Protein AF-A0A7G8VEH7-F1 (afdb_monomer)

Solvent-accessible surface area (backbone atoms only — not comparable to full-atom values): 4729 Å² total; per-residue (Å²): 132,75,69,71,46,80,45,80,42,85,48,76,96,56,27,34,33,45,29,49,37,34,58,45,98,87,66,25,21,32,39,42,29,41,34,25,49,79,84,43,82,78,51,74,48,79,44,72,78,22,83,33,68,66,52,36,52,52,49,47,54,54,53,51,54,49,53,52,52,56,50,51,56,49,53,54,50,52,57,53,64,74,74,110

Sequence (84 aa):
MYAAQQLLVELPDGWSSRIDIKQTSNGRYAGVAELNLQGLKWGVLVFMQQPSLDAALARVRLRASQFARERLSLLDAESRMLLD

Nearest PDB structures (foldseek):
  3nm7-assembly2_D  TM=3.917E-01  e=3.096E-01  Borreliella burgdorferi
  3n8b-assembly1_A  TM=3.756E-01  e=1.284E+00  Borreliella burgdorferi
  5efv-assembly1_C  TM=6.183E-01  e=7.937E+00  Dubowvirus dv11
  5efv-assembly1_A  TM=6.163E-01  e=8.894E+00  Dubowvirus dv11

pLDDT: mean 90.47, std 9.53, range [48.03, 97.56]

Foldseek 3Di:
DWDFDWDKADAPPQKIWTWGWTQDPVRWIWTKIFIDHVNHTDDMDGDDTDRHPVRVVVVCRVVSNVVVVVVVVVVVVVVVVVVD

Mean predicted aligned error: 4.79 Å

Structure (mmCIF, N/CA/C/O backbone):
data_AF-A0A7G8VEH7-F1
#
_entry.id   AF-A0A7G8VEH7-F1
#
loop_
_atom_site.group_PDB
_atom_site.id
_atom_site.type_symbol
_atom_site.label_atom_id
_atom_site.label_alt_id
_atom_site.label_comp_id
_atom_site.label_asym_id
_atom_site.label_entity_id
_atom_site.label_seq_id
_atom_site.pdbx_PDB_ins_code
_atom_site.Cartn_x
_atom_site.Cartn_y
_atom_site.Cartn_z
_atom_site.occupancy
_atom_site.B_iso_or_equiv
_atom_site.auth_seq_id
_atom_site.auth_comp_id
_atom_site.auth_asym_id
_atom_site.auth_atom_id
_atom_site.pdbx_PDB_model_num
ATOM 1 N N . MET A 1 1 ? -21.643 -0.905 9.412 1.00 48.03 1 MET A N 1
ATOM 2 C CA . MET A 1 1 ? -20.725 -1.059 8.260 1.00 48.03 1 MET A CA 1
ATOM 3 C C . MET A 1 1 ? -19.436 -0.323 8.582 1.00 48.03 1 MET A C 1
ATOM 5 O O . MET A 1 1 ? -19.520 0.840 8.945 1.00 48.03 1 MET A O 1
ATOM 9 N N . TYR A 1 2 ? -18.275 -0.976 8.499 1.00 54.78 2 TYR A N 1
ATOM 10 C CA . TYR A 1 2 ? -16.985 -0.280 8.589 1.00 54.78 2 TYR A CA 1
ATOM 11 C C . TYR A 1 2 ? -16.735 0.462 7.271 1.00 54.78 2 TYR A C 1
ATOM 13 O O . TYR A 1 2 ? -16.923 -0.126 6.204 1.00 54.78 2 TYR A O 1
ATOM 21 N N . ALA A 1 3 ? -16.354 1.737 7.331 1.00 60.59 3 ALA A N 1
ATOM 22 C CA . ALA A 1 3 ? -16.036 2.511 6.137 1.00 60.59 3 ALA A CA 1
ATOM 23 C C . ALA A 1 3 ? -14.685 2.043 5.575 1.00 60.59 3 ALA A C 1
ATOM 25 O O . ALA A 1 3 ? -13.668 2.086 6.269 1.00 60.59 3 ALA A O 1
ATOM 26 N N . ALA A 1 4 ? -14.685 1.557 4.334 1.00 69.06 4 ALA A N 1
ATOM 27 C CA . ALA A 1 4 ? -13.458 1.380 3.573 1.00 69.06 4 ALA A CA 1
ATOM 28 C C . ALA A 1 4 ? -13.109 2.729 2.941 1.00 69.06 4 ALA A C 1
ATOM 30 O O . ALA A 1 4 ? -13.957 3.336 2.288 1.00 69.06 4 ALA A O 1
ATOM 31 N N . GLN A 1 5 ? -11.886 3.200 3.160 1.00 83.50 5 GLN A N 1
ATOM 32 C CA . GLN A 1 5 ? -11.404 4.441 2.567 1.00 83.50 5 GLN A CA 1
ATOM 33 C C . GLN A 1 5 ? -10.442 4.106 1.432 1.00 83.50 5 GLN A C 1
ATOM 35 O O . GLN A 1 5 ? -9.572 3.248 1.585 1.00 83.50 5 GLN A O 1
ATOM 40 N N . GLN A 1 6 ? -10.614 4.784 0.298 1.00 88.00 6 GLN A N 1
ATOM 41 C CA . GLN A 1 6 ? -9.688 4.712 -0.824 1.00 88.00 6 GLN A CA 1
ATOM 42 C C . GLN A 1 6 ? -8.772 5.922 -0.814 1.00 88.00 6 GLN A C 1
ATOM 44 O O . GLN A 1 6 ? -9.244 7.057 -0.823 1.00 88.00 6 GLN A O 1
ATOM 49 N N . LEU A 1 7 ? -7.467 5.672 -0.773 1.00 90.25 7 LEU A N 1
ATOM 50 C CA . LEU A 1 7 ? -6.442 6.711 -0.741 1.00 90.25 7 LEU A CA 1
ATOM 51 C C . LEU A 1 7 ? -5.458 6.481 -1.884 1.00 90.25 7 LEU A C 1
ATOM 53 O O . LEU A 1 7 ? -5.054 5.347 -2.129 1.00 90.25 7 LEU A O 1
ATOM 57 N N . LEU A 1 8 ? -5.072 7.552 -2.572 1.00 92.69 8 LEU A N 1
ATOM 58 C CA . LEU A 1 8 ? -4.004 7.526 -3.566 1.00 92.69 8 LEU A CA 1
ATOM 59 C C . LEU A 1 8 ? -2.744 8.132 -2.953 1.00 92.69 8 LEU A C 1
ATOM 61 O O . LEU A 1 8 ? -2.787 9.198 -2.338 1.00 92.69 8 LEU A O 1
ATOM 65 N N . VAL A 1 9 ? -1.626 7.435 -3.111 1.00 89.50 9 VAL A N 1
ATOM 66 C CA . VAL A 1 9 ? -0.316 7.877 -2.650 1.00 89.50 9 VAL A CA 1
ATOM 67 C C . VAL A 1 9 ? 0.642 7.884 -3.828 1.00 89.50 9 VAL A C 1
ATOM 69 O O . VAL A 1 9 ? 0.972 6.826 -4.358 1.00 89.50 9 VAL A O 1
ATOM 72 N N . GLU A 1 10 ? 1.118 9.072 -4.188 1.00 92.88 10 GLU A N 1
ATOM 73 C CA . GLU A 1 10 ? 2.222 9.227 -5.134 1.00 92.88 10 GLU A CA 1
ATOM 74 C C . GLU A 1 10 ? 3.536 8.759 -4.499 1.00 92.88 10 GLU A C 1
ATOM 76 O O . GLU A 1 10 ? 3.818 9.025 -3.320 1.00 92.88 10 GLU A O 1
ATOM 81 N N . LEU A 1 11 ? 4.329 8.043 -5.290 1.00 89.75 11 LEU A N 1
ATOM 82 C C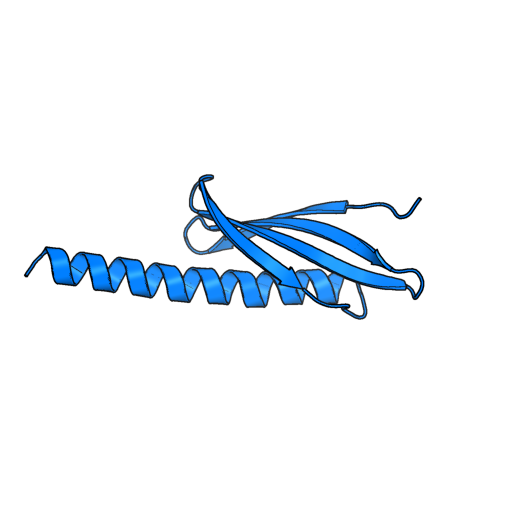A . LEU A 1 11 ? 5.637 7.505 -4.941 1.00 89.75 11 LEU A CA 1
ATOM 83 C C . LEU A 1 11 ? 6.666 7.987 -5.987 1.00 89.75 11 LEU A C 1
ATOM 85 O O . LEU A 1 11 ? 6.288 8.500 -7.040 1.00 89.75 11 LEU A O 1
ATOM 89 N N . PRO A 1 12 ? 7.974 7.877 -5.704 1.00 87.44 12 PRO A N 1
ATOM 90 C CA . PRO A 1 12 ? 9.008 8.295 -6.650 1.00 87.44 12 PRO A CA 1
ATOM 91 C C . PRO A 1 12 ? 8.922 7.580 -8.006 1.00 87.44 12 PRO A C 1
ATOM 93 O O . PRO A 1 12 ? 8.355 6.494 -8.112 1.00 87.44 12 PRO A O 1
ATOM 96 N N . ASP A 1 13 ? 9.530 8.183 -9.029 1.00 89.19 13 ASP A N 1
ATOM 97 C CA . ASP A 1 13 ? 9.808 7.538 -10.322 1.00 89.19 13 ASP A CA 1
ATOM 98 C C . ASP A 1 13 ? 8.557 7.046 -11.075 1.00 89.19 13 ASP A C 1
ATOM 100 O O . ASP A 1 13 ? 8.579 6.045 -11.788 1.00 89.19 13 ASP A O 1
ATOM 104 N N . GLY A 1 14 ? 7.438 7.761 -10.911 1.00 91.25 14 GLY A N 1
ATOM 105 C CA . GLY A 1 14 ? 6.169 7.453 -11.579 1.00 91.25 14 GLY A CA 1
ATOM 106 C C . GLY A 1 14 ? 5.396 6.289 -10.957 1.00 91.25 14 GLY A C 1
ATOM 107 O O . GLY A 1 14 ? 4.424 5.812 -11.555 1.00 91.25 14 GLY A O 1
ATOM 108 N N . TRP A 1 15 ? 5.816 5.824 -9.778 1.00 95.81 15 TRP A N 1
ATOM 109 C CA . TRP A 1 15 ? 5.064 4.859 -8.991 1.00 95.81 15 TRP A CA 1
ATOM 110 C C . TRP A 1 15 ? 3.903 5.525 -8.253 1.00 95.81 15 TRP A C 1
ATOM 112 O O . TRP A 1 15 ? 3.997 6.651 -7.773 1.00 95.81 15 TRP A O 1
ATOM 122 N N . SER A 1 16 ? 2.819 4.784 -8.068 1.00 96.19 16 SER A N 1
ATOM 123 C CA . SER A 1 16 ? 1.710 5.185 -7.210 1.00 96.19 16 SER A CA 1
ATOM 124 C C . SER A 1 16 ? 1.115 3.985 -6.485 1.00 96.19 16 SER A C 1
ATOM 126 O O . SER A 1 16 ? 1.302 2.827 -6.870 1.00 96.19 16 SER A O 1
ATOM 128 N N . SER A 1 17 ? 0.423 4.259 -5.381 1.00 96.44 17 SER A N 1
ATOM 129 C CA . SER A 1 17 ? -0.250 3.246 -4.578 1.00 96.44 17 SER A CA 1
ATOM 130 C C . SER A 1 17 ? -1.700 3.620 -4.314 1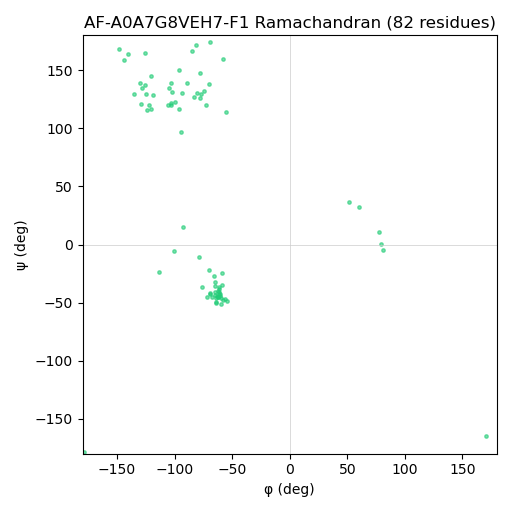.00 96.44 17 SER A C 1
ATOM 132 O O . SER A 1 17 ? -1.974 4.665 -3.720 1.00 96.44 17 SER A O 1
ATOM 134 N N . ARG A 1 18 ? -2.631 2.756 -4.735 1.00 96.31 18 ARG A N 1
ATOM 135 C CA . ARG A 1 18 ? -4.056 2.868 -4.397 1.00 96.31 18 ARG A CA 1
ATOM 136 C C . ARG A 1 18 ? -4.350 1.973 -3.202 1.00 96.31 18 ARG A C 1
ATOM 138 O O . ARG A 1 18 ? -4.206 0.757 -3.279 1.00 96.31 18 ARG A O 1
ATOM 145 N N . ILE A 1 19 ? -4.760 2.580 -2.099 1.00 95.25 19 ILE A N 1
ATOM 146 C CA . ILE A 1 19 ? -4.906 1.925 -0.803 1.00 95.25 19 ILE A CA 1
ATOM 147 C C . ILE A 1 19 ? -6.385 1.716 -0.509 1.00 95.25 19 ILE A C 1
ATOM 149 O O . ILE A 1 19 ? -7.119 2.690 -0.375 1.00 95.25 19 ILE A O 1
ATOM 153 N N . ASP A 1 20 ? -6.788 0.462 -0.333 1.00 95.19 20 ASP A N 1
ATOM 154 C CA . ASP A 1 20 ? -8.052 0.083 0.290 1.00 95.19 20 ASP A CA 1
ATOM 155 C C . ASP A 1 20 ? -7.797 -0.184 1.778 1.00 95.19 20 ASP A C 1
ATOM 157 O O . ASP A 1 20 ? -7.348 -1.269 2.171 1.00 95.19 20 ASP A O 1
ATOM 161 N N . ILE A 1 21 ? -8.062 0.817 2.620 1.00 94.44 21 ILE A N 1
ATOM 162 C CA . ILE A 1 21 ? -7.847 0.730 4.067 1.00 94.44 21 ILE A CA 1
ATOM 163 C C . ILE A 1 21 ? -9.164 0.526 4.814 1.00 94.44 21 ILE A C 1
ATOM 165 O O . ILE A 1 21 ? -10.189 1.132 4.494 1.00 94.44 21 ILE A O 1
ATOM 169 N N . LYS A 1 22 ? -9.139 -0.339 5.829 1.00 94.56 22 LYS A N 1
ATOM 170 C CA . LYS A 1 22 ? -10.288 -0.643 6.684 1.00 94.56 22 LYS A CA 1
ATOM 171 C C . LYS A 1 22 ? -9.903 -0.493 8.148 1.00 94.56 22 LYS A C 1
ATOM 173 O O . LYS A 1 22 ? -8.865 -1.003 8.577 1.00 94.56 22 LYS A O 1
ATOM 178 N N . GLN A 1 23 ? -10.771 0.160 8.915 1.00 94.69 23 GLN A N 1
ATOM 179 C CA . GLN A 1 23 ? -10.680 0.147 10.369 1.00 94.69 23 GLN A CA 1
ATOM 180 C C . GLN A 1 23 ? -11.283 -1.158 10.910 1.00 94.69 23 GLN A C 1
ATOM 182 O O . GLN A 1 23 ? -12.380 -1.559 10.518 1.00 94.69 23 GLN A O 1
ATOM 187 N N . THR A 1 24 ? -10.555 -1.843 11.784 1.00 89.19 24 THR A N 1
ATOM 188 C CA . THR A 1 24 ? -10.981 -3.082 12.441 1.00 89.19 24 THR A CA 1
ATOM 189 C C . THR A 1 24 ? -11.824 -2.786 13.684 1.00 89.19 24 THR A C 1
ATOM 191 O O . THR A 1 24 ? -11.848 -1.665 14.192 1.00 89.19 24 THR A O 1
ATOM 194 N N . SER A 1 25 ? -12.501 -3.805 14.224 1.00 88.81 25 SER A N 1
ATOM 195 C CA . SER A 1 25 ? -13.376 -3.678 15.404 1.00 88.81 25 SER A CA 1
ATOM 196 C C . SER A 1 25 ? -12.675 -3.162 16.668 1.00 88.81 25 SER A C 1
ATOM 198 O O . SER A 1 25 ? -13.322 -2.568 17.521 1.00 88.81 25 SER A O 1
ATOM 200 N N . ASN A 1 26 ? -11.359 -3.348 16.778 1.00 90.00 26 ASN A N 1
ATOM 201 C CA . ASN A 1 26 ? -10.520 -2.838 17.868 1.00 90.00 26 ASN A CA 1
ATOM 202 C C . ASN A 1 26 ? -9.880 -1.467 17.559 1.00 90.00 26 ASN A C 1
ATOM 204 O O . ASN A 1 26 ? -8.908 -1.087 18.207 1.00 90.00 26 ASN A O 1
AT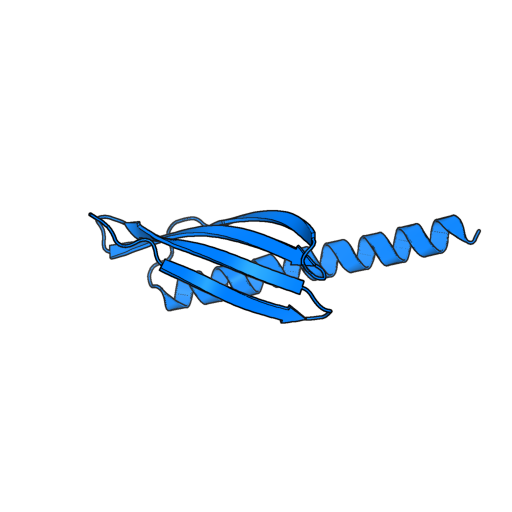OM 208 N N . GLY A 1 27 ? -10.367 -0.751 16.541 1.00 91.31 27 GLY A N 1
ATOM 209 C CA . GLY A 1 27 ? -9.922 0.602 16.195 1.00 91.31 27 GLY A CA 1
ATOM 210 C C . GLY A 1 27 ? -8.606 0.693 15.413 1.00 91.31 27 GLY A C 1
ATOM 211 O O . GLY A 1 27 ? -8.189 1.800 15.077 1.00 91.31 27 GLY A O 1
ATOM 212 N N . ARG A 1 28 ? -7.968 -0.442 15.098 1.00 95.62 28 ARG A N 1
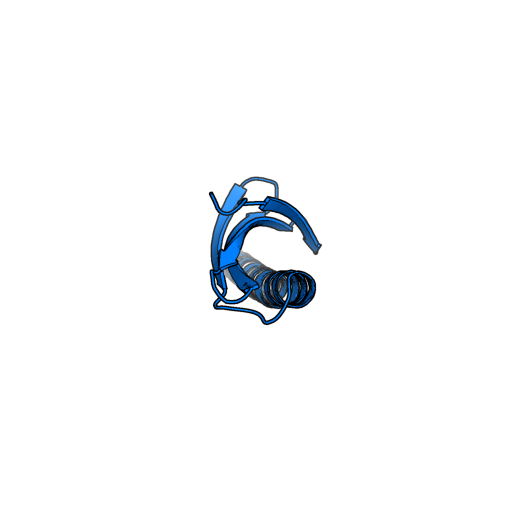ATOM 213 C CA . ARG A 1 28 ? -6.730 -0.528 14.301 1.00 95.62 28 ARG A CA 1
ATOM 214 C C . ARG A 1 28 ? -7.027 -0.463 12.802 1.00 95.62 28 ARG A C 1
ATOM 216 O O . ARG A 1 28 ? -8.178 -0.518 12.387 1.00 95.62 28 ARG A O 1
ATOM 223 N N . TYR A 1 29 ? -5.987 -0.362 11.980 1.00 96.06 29 TYR A N 1
ATOM 224 C CA . TYR A 1 29 ? -6.122 -0.199 10.532 1.00 96.06 29 TYR A CA 1
ATOM 225 C C . TYR A 1 29 ? -5.354 -1.275 9.772 1.00 96.06 29 TYR A C 1
ATOM 227 O O . TYR A 1 29 ? -4.175 -1.494 10.027 1.00 96.06 29 TYR A O 1
ATOM 235 N N . ALA A 1 30 ? -5.998 -1.941 8.822 1.00 95.81 30 ALA A N 1
ATOM 236 C CA . ALA A 1 30 ? -5.373 -2.937 7.953 1.00 95.81 30 ALA A CA 1
ATOM 237 C C . ALA A 1 30 ? -5.912 -2.788 6.531 1.00 95.81 30 ALA A C 1
ATOM 239 O O . ALA A 1 30 ? -6.946 -2.148 6.317 1.00 95.81 30 ALA A O 1
ATOM 240 N N . GLY A 1 31 ? -5.233 -3.378 5.554 1.00 95.12 31 GLY A N 1
ATOM 241 C CA . GLY A 1 31 ? -5.696 -3.252 4.185 1.00 95.12 31 GLY A CA 1
ATOM 242 C C . GLY A 1 31 ? -4.730 -3.758 3.139 1.00 95.12 31 GLY A C 1
ATOM 243 O O . GLY A 1 31 ? -3.776 -4.493 3.412 1.00 95.12 31 GLY A O 1
ATOM 244 N N . VAL A 1 32 ? -5.033 -3.340 1.919 1.00 96.56 32 VAL A N 1
ATOM 245 C CA . VAL A 1 32 ? -4.335 -3.732 0.705 1.00 96.56 32 VAL A CA 1
ATOM 246 C C . VAL A 1 32 ? -3.988 -2.470 -0.077 1.00 96.56 32 VAL A C 1
ATOM 248 O O . VAL A 1 32 ? -4.785 -1.539 -0.143 1.00 96.56 32 VAL A O 1
ATOM 251 N N . ALA A 1 33 ? -2.787 -2.429 -0.640 1.00 97.06 33 ALA A N 1
ATOM 252 C CA . ALA A 1 33 ? -2.297 -1.355 -1.487 1.00 97.06 33 ALA A CA 1
ATOM 253 C C . ALA A 1 33 ? -1.933 -1.929 -2.858 1.00 97.06 33 ALA A C 1
ATOM 255 O O . ALA A 1 33 ? -1.044 -2.772 -2.962 1.00 97.06 33 ALA A O 1
ATOM 256 N N . GLU A 1 34 ? -2.619 -1.498 -3.908 1.00 97.56 34 GLU A N 1
ATOM 257 C CA . GLU A 1 34 ? -2.223 -1.789 -5.282 1.00 97.56 34 GLU A CA 1
ATOM 258 C C . GLU A 1 34 ? -1.053 -0.894 -5.677 1.00 97.56 34 GLU A C 1
ATOM 260 O O . GLU A 1 34 ? -1.130 0.316 -5.490 1.00 97.56 34 GLU A O 1
ATOM 265 N N . LEU A 1 35 ? 0.008 -1.486 -6.224 1.00 97.19 35 LEU A N 1
ATOM 266 C CA . LEU A 1 35 ? 1.200 -0.781 -6.679 1.00 97.19 35 LEU A CA 1
ATOM 267 C C . LEU A 1 35 ? 1.171 -0.663 -8.197 1.00 97.19 35 LEU A C 1
ATOM 269 O O . LEU A 1 35 ? 1.130 -1.677 -8.905 1.00 97.19 35 LEU A O 1
ATOM 273 N N . ASN A 1 36 ? 1.222 0.575 -8.671 1.00 96.50 36 ASN A N 1
ATOM 274 C CA . ASN A 1 36 ? 1.179 0.915 -10.079 1.00 96.50 36 ASN A CA 1
ATOM 275 C C . ASN A 1 36 ? 2.447 1.672 -10.481 1.00 96.50 36 ASN A C 1
ATOM 277 O O . ASN A 1 36 ? 2.956 2.472 -9.702 1.00 96.50 36 ASN A O 1
ATOM 281 N N . LEU A 1 37 ? 2.924 1.455 -11.701 1.00 95.38 37 LEU A N 1
ATOM 282 C CA . LEU A 1 37 ? 3.960 2.266 -12.341 1.00 95.38 37 LEU A CA 1
ATOM 283 C C . LEU A 1 37 ? 3.371 2.793 -13.642 1.00 95.38 37 LEU A C 1
ATOM 285 O O . LEU A 1 37 ? 2.935 2.003 -14.479 1.00 95.38 37 LEU A O 1
ATOM 289 N N . GLN A 1 38 ? 3.310 4.120 -13.780 1.00 90.94 38 GLN A N 1
ATOM 290 C CA . GLN A 1 38 ? 2.728 4.790 -14.951 1.00 90.94 38 GLN A CA 1
ATOM 291 C C . GLN A 1 38 ? 1.305 4.290 -15.289 1.00 90.94 38 GLN A C 1
ATOM 293 O O . GLN A 1 38 ? 0.930 4.143 -16.448 1.00 90.94 38 GLN A O 1
ATOM 298 N N . GLY A 1 39 ? 0.507 3.993 -14.258 1.00 89.75 39 GLY A N 1
ATOM 299 C CA . GLY A 1 39 ? -0.873 3.515 -14.399 1.00 89.75 39 GLY A CA 1
ATOM 300 C C . GLY A 1 39 ? -1.025 2.020 -14.699 1.00 89.75 39 GLY A C 1
ATOM 301 O O . GLY A 1 39 ? -2.149 1.524 -14.693 1.00 89.75 39 GLY A O 1
ATOM 302 N N . LEU A 1 40 ? 0.070 1.285 -14.912 1.00 93.06 40 LEU A N 1
ATOM 303 C CA . LEU A 1 40 ? 0.038 -0.169 -15.046 1.00 93.06 40 LEU A CA 1
ATOM 304 C C . LEU A 1 40 ? 0.189 -0.828 -13.676 1.00 93.06 40 LEU A C 1
ATOM 306 O O . LEU A 1 40 ? 1.033 -0.410 -12.890 1.00 93.06 40 LEU A O 1
ATOM 310 N N . LYS A 1 41 ? -0.575 -1.888 -13.409 1.00 94.75 41 LYS A N 1
ATOM 311 C CA . LYS A 1 41 ? -0.489 -2.661 -12.166 1.00 94.75 41 LYS A CA 1
ATOM 312 C C . LYS A 1 41 ? 0.707 -3.604 -12.165 1.00 94.75 41 LYS A C 1
ATOM 314 O O . LYS A 1 41 ? 0.820 -4.462 -13.034 1.00 94.75 41 LYS A O 1
ATOM 319 N N . TRP A 1 42 ? 1.535 -3.505 -11.127 1.00 95.31 42 TRP A N 1
ATOM 320 C CA . TRP A 1 42 ? 2.729 -4.343 -10.946 1.00 95.31 42 TRP A CA 1
ATOM 321 C C . TRP A 1 42 ? 2.640 -5.290 -9.760 1.00 95.31 42 TRP A C 1
ATOM 323 O O . TRP A 1 42 ? 3.341 -6.301 -9.717 1.00 95.31 42 TRP A O 1
ATOM 333 N N . GLY A 1 43 ? 1.810 -4.972 -8.772 1.00 95.06 43 GLY A N 1
ATOM 334 C CA . GLY A 1 43 ? 1.740 -5.794 -7.580 1.00 95.06 43 GLY A CA 1
ATOM 335 C C . GLY A 1 43 ? 0.732 -5.315 -6.560 1.00 95.06 43 GLY A C 1
ATOM 336 O O . GLY A 1 43 ? 0.010 -4.335 -6.749 1.00 95.06 43 GLY A O 1
ATOM 337 N N . VAL A 1 44 ? 0.688 -6.058 -5.462 1.00 96.56 44 VAL A N 1
ATOM 338 C CA . VAL A 1 44 ? -0.200 -5.803 -4.339 1.00 96.56 44 VAL A CA 1
ATOM 339 C C . VAL A 1 44 ? 0.591 -5.953 -3.044 1.00 96.56 44 VAL A C 1
ATOM 341 O O . VAL A 1 44 ? 1.257 -6.961 -2.822 1.00 96.56 44 VAL A O 1
ATOM 344 N N . LEU A 1 45 ? 0.491 -4.951 -2.176 1.00 96.31 45 LEU A N 1
ATOM 345 C CA . LEU A 1 45 ? 1.028 -4.943 -0.824 1.00 96.31 45 LEU A CA 1
ATOM 346 C C . LEU A 1 45 ? -0.106 -5.184 0.172 1.00 96.31 45 LEU A C 1
ATOM 348 O O . LEU A 1 45 ? -1.019 -4.371 0.290 1.00 96.31 45 LEU A O 1
ATOM 352 N N . VAL A 1 46 ? -0.014 -6.251 0.958 1.00 96.94 46 VAL A N 1
ATOM 353 C CA . VAL A 1 46 ? -0.888 -6.449 2.121 1.00 96.94 46 VAL A CA 1
ATOM 354 C C . VAL A 1 46 ? -0.190 -5.894 3.358 1.00 96.94 46 VAL A C 1
ATOM 356 O O . VAL A 1 46 ? 0.971 -6.218 3.619 1.00 96.94 46 VAL A O 1
ATOM 359 N N . PHE A 1 47 ? -0.886 -5.070 4.143 1.00 94.81 47 PHE A N 1
ATOM 360 C CA . PHE A 1 47 ? -0.376 -4.604 5.430 1.00 94.81 47 PHE A CA 1
ATOM 361 C C . PHE A 1 47 ? -1.283 -5.044 6.577 1.00 94.81 47 PHE A C 1
ATOM 363 O O . PHE A 1 47 ? -2.498 -4.837 6.586 1.00 94.81 47 PHE A O 1
ATOM 370 N N . MET A 1 48 ? -0.644 -5.654 7.574 1.00 95.12 48 MET A N 1
ATOM 371 C CA . MET A 1 48 ? -1.285 -6.104 8.807 1.00 95.12 48 MET A CA 1
ATOM 372 C C . MET A 1 48 ? -1.725 -4.915 9.673 1.00 95.12 48 MET A C 1
ATOM 374 O O . MET A 1 48 ? -1.394 -3.765 9.384 1.00 95.12 48 MET A O 1
ATOM 378 N N . GLN A 1 49 ? -2.424 -5.194 10.774 1.00 96.19 49 GLN A N 1
ATOM 379 C CA . GLN A 1 49 ? -2.996 -4.177 11.660 1.00 96.19 49 GLN A CA 1
ATOM 380 C C . GLN A 1 49 ? -1.966 -3.162 12.193 1.00 96.19 49 GLN A C 1
ATOM 382 O O . GLN A 1 49 ? -1.117 -3.483 13.029 1.00 96.19 49 GLN A O 1
ATOM 387 N N . GLN A 1 50 ? -2.117 -1.907 11.786 1.00 97.50 50 GLN A N 1
ATOM 388 C CA . GLN A 1 50 ? -1.398 -0.742 12.291 1.00 97.50 50 GLN A CA 1
ATOM 389 C C . GLN A 1 50 ? -2.217 -0.022 13.374 1.00 97.50 50 GLN A C 1
ATOM 391 O O . GLN A 1 50 ? -3.448 -0.084 13.355 1.00 97.50 50 GLN A O 1
ATOM 396 N N . PRO A 1 51 ? -1.559 0.632 14.346 1.00 96.94 51 PRO A N 1
ATOM 397 C CA . PRO A 1 51 ? -2.236 1.224 15.502 1.00 96.94 51 PRO A CA 1
ATOM 398 C C . PRO A 1 51 ? -3.091 2.456 15.165 1.00 96.94 51 PRO A C 1
ATOM 400 O O . PRO A 1 51 ? -3.998 2.777 15.922 1.00 96.94 51 PRO A O 1
ATOM 403 N N . SER A 1 52 ? -2.827 3.130 14.045 1.00 95.50 52 SER A N 1
ATOM 404 C CA . SER A 1 52 ? -3.561 4.314 13.590 1.00 95.50 52 SER A CA 1
ATOM 405 C C . SER A 1 52 ? -3.594 4.389 12.061 1.00 95.50 52 SER A C 1
ATOM 407 O O . SER A 1 52 ? -2.855 3.667 11.382 1.00 95.50 52 SER A O 1
ATOM 409 N N . LEU A 1 53 ? -4.435 5.279 11.526 1.00 93.25 53 LEU A N 1
ATOM 410 C CA . LEU A 1 53 ? -4.499 5.569 10.092 1.00 93.25 53 LEU A CA 1
ATOM 411 C C . LEU A 1 53 ? -3.150 6.089 9.575 1.00 93.25 53 LEU A C 1
ATOM 413 O O . LEU A 1 53 ? -2.632 5.578 8.585 1.00 93.25 53 LEU A O 1
ATOM 417 N N . ASP A 1 54 ? -2.529 7.024 10.295 1.00 95.31 54 ASP A N 1
ATOM 418 C CA . ASP A 1 54 ? -1.218 7.570 9.928 1.00 95.31 54 ASP A CA 1
ATOM 419 C C . ASP A 1 54 ? -0.128 6.494 9.927 1.00 95.31 54 ASP A C 1
ATOM 421 O O . ASP A 1 54 ? 0.693 6.440 9.011 1.00 95.31 54 ASP A O 1
ATOM 425 N N . ALA A 1 55 ? -0.148 5.576 10.901 1.00 97.00 55 ALA A N 1
ATOM 426 C CA . ALA A 1 55 ? 0.785 4.452 10.933 1.00 97.00 55 ALA A CA 1
ATOM 427 C C . ALA A 1 55 ? 0.569 3.492 9.749 1.00 97.00 55 ALA A C 1
ATOM 429 O O . ALA A 1 55 ? 1.536 2.966 9.194 1.00 97.00 55 ALA A O 1
ATOM 430 N N . ALA A 1 56 ? -0.681 3.287 9.322 1.00 95.75 56 ALA A N 1
ATOM 431 C CA . ALA A 1 56 ? -0.999 2.537 8.109 1.00 95.75 56 ALA A CA 1
ATOM 432 C C . ALA A 1 56 ? -0.474 3.214 6.844 1.00 95.75 56 ALA A C 1
ATOM 434 O O . ALA A 1 56 ? 0.185 2.560 6.034 1.00 95.75 56 ALA A O 1
ATOM 435 N N . LEU A 1 57 ? -0.671 4.523 6.709 1.00 94.69 57 LEU A N 1
ATOM 436 C CA . LEU A 1 57 ? -0.148 5.293 5.584 1.00 94.69 57 LEU A CA 1
ATOM 437 C C . LEU A 1 57 ? 1.380 5.295 5.544 1.00 94.69 57 LEU A C 1
ATOM 439 O O . LEU A 1 57 ? 1.967 5.053 4.488 1.00 94.69 57 LEU A O 1
ATOM 443 N N . ALA A 1 58 ? 2.035 5.497 6.687 1.00 95.81 58 ALA A N 1
ATOM 444 C CA . ALA A 1 58 ? 3.487 5.428 6.800 1.00 95.81 58 ALA A CA 1
ATOM 445 C C . ALA A 1 58 ? 4.015 4.035 6.423 1.00 95.81 58 ALA A C 1
ATOM 447 O O . ALA A 1 58 ? 4.992 3.917 5.680 1.00 95.81 58 ALA A O 1
ATOM 448 N N . ARG A 1 59 ? 3.337 2.968 6.870 1.00 96.88 59 ARG A N 1
ATOM 449 C CA . ARG A 1 59 ? 3.684 1.586 6.519 1.00 96.88 59 ARG A CA 1
ATOM 450 C C . ARG A 1 59 ? 3.564 1.334 5.018 1.00 96.88 59 ARG A C 1
ATOM 452 O O . ARG A 1 59 ? 4.474 0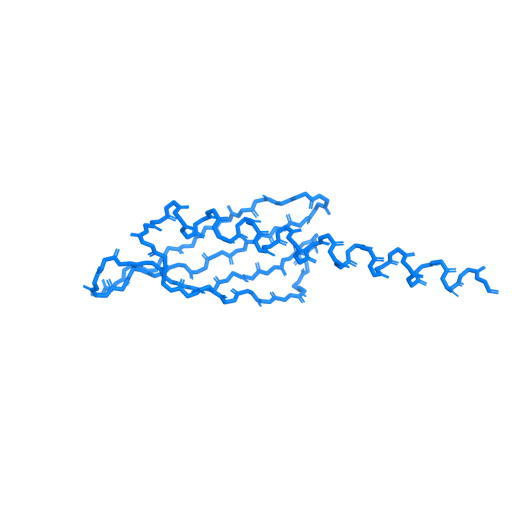.726 4.453 1.00 96.88 59 ARG A O 1
ATOM 459 N N . VAL A 1 60 ? 2.483 1.790 4.383 1.00 95.50 60 VAL A N 1
ATOM 460 C CA . VAL A 1 60 ? 2.299 1.648 2.932 1.00 95.50 60 VAL A CA 1
ATOM 461 C C . VAL A 1 60 ? 3.371 2.426 2.182 1.00 95.50 60 VAL A C 1
ATOM 463 O O . VAL A 1 60 ? 4.042 1.827 1.352 1.00 95.50 60 VAL A O 1
ATOM 466 N N . ARG A 1 61 ? 3.611 3.702 2.515 1.00 95.50 61 ARG A N 1
ATOM 467 C CA . ARG A 1 61 ? 4.675 4.509 1.889 1.00 95.50 61 ARG A CA 1
ATOM 468 C C . ARG A 1 61 ? 6.032 3.821 1.986 1.00 95.50 61 ARG A C 1
ATOM 470 O O . ARG A 1 61 ? 6.712 3.668 0.981 1.00 95.50 61 ARG A O 1
ATOM 477 N N . LEU A 1 62 ? 6.406 3.347 3.174 1.00 96.19 62 LEU A N 1
ATOM 478 C CA . LEU A 1 62 ? 7.686 2.675 3.381 1.00 96.19 62 LEU A CA 1
ATOM 479 C C . LEU A 1 62 ? 7.827 1.426 2.503 1.00 96.19 62 LEU A C 1
ATOM 481 O O . LEU A 1 62 ? 8.836 1.266 1.817 1.00 96.19 62 LEU A O 1
ATOM 485 N N . ARG A 1 63 ? 6.835 0.530 2.539 1.00 96.62 63 ARG A N 1
ATOM 486 C CA . ARG A 1 63 ? 6.913 -0.768 1.852 1.00 96.62 63 ARG A CA 1
ATOM 487 C C . ARG A 1 63 ? 6.711 -0.651 0.344 1.00 96.62 63 ARG A C 1
ATOM 489 O O . ARG A 1 63 ? 7.396 -1.339 -0.401 1.00 96.62 63 ARG A O 1
ATOM 496 N N . ALA A 1 64 ? 5.840 0.246 -0.103 1.00 95.44 64 ALA A N 1
ATOM 497 C CA . ALA A 1 64 ? 5.652 0.532 -1.517 1.00 95.44 64 ALA A CA 1
ATOM 498 C C . ALA A 1 64 ? 6.914 1.154 -2.132 1.00 95.44 64 ALA A C 1
ATOM 500 O O . ALA A 1 64 ? 7.363 0.703 -3.179 1.00 95.44 64 ALA A O 1
ATOM 501 N N . SER A 1 65 ? 7.556 2.105 -1.442 1.00 93.88 65 SER A N 1
ATOM 502 C CA . SER A 1 65 ? 8.831 2.668 -1.902 1.00 93.88 65 SER A CA 1
ATOM 503 C C . SER A 1 65 ? 9.969 1.643 -1.908 1.00 93.88 65 SER A C 1
ATOM 505 O O . SER A 1 65 ? 10.860 1.735 -2.745 1.00 93.88 65 SER A O 1
ATOM 507 N N . GLN A 1 66 ? 9.973 0.672 -0.986 1.00 94.81 66 GLN A N 1
ATOM 508 C CA . GLN A 1 66 ? 10.925 -0.447 -1.032 1.00 94.81 66 GLN A CA 1
ATOM 509 C C . GLN A 1 66 ? 10.709 -1.304 -2.284 1.00 94.81 66 GLN A C 1
ATOM 511 O O . GLN A 1 66 ? 11.655 -1.502 -3.039 1.00 94.81 66 GLN A O 1
ATOM 516 N N . PHE A 1 67 ? 9.465 -1.718 -2.543 1.00 94.25 67 PHE A N 1
ATOM 517 C CA . PHE A 1 67 ? 9.107 -2.481 -3.740 1.00 94.25 67 PHE A CA 1
ATOM 518 C C . PHE A 1 67 ? 9.491 -1.752 -5.035 1.00 94.25 67 PHE A C 1
ATOM 520 O O . PHE A 1 67 ? 10.104 -2.347 -5.918 1.00 94.25 67 PHE A O 1
ATOM 527 N N . ALA A 1 68 ? 9.168 -0.458 -5.135 1.00 92.25 68 ALA A N 1
ATOM 528 C CA . ALA A 1 68 ? 9.481 0.365 -6.300 1.00 92.25 68 ALA A CA 1
ATOM 529 C C . ALA A 1 68 ? 10.989 0.392 -6.593 1.00 92.25 68 ALA A C 1
ATOM 531 O O . ALA A 1 68 ? 11.404 0.129 -7.719 1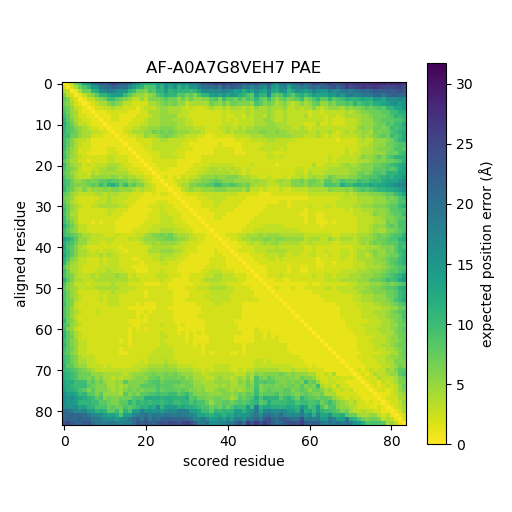.00 92.25 68 ALA A O 1
ATOM 532 N N . ARG A 1 69 ? 11.817 0.634 -5.566 1.00 92.12 69 ARG A N 1
ATOM 533 C CA . ARG A 1 69 ? 13.281 0.656 -5.709 1.00 92.12 69 ARG A CA 1
ATOM 534 C C . ARG A 1 69 ? 13.852 -0.689 -6.142 1.00 92.12 69 ARG A C 1
ATOM 536 O O . ARG A 1 69 ? 14.689 -0.725 -7.037 1.00 92.12 69 ARG A O 1
ATOM 543 N N . GLU A 1 70 ? 13.406 -1.780 -5.523 1.00 92.19 70 GLU A N 1
ATOM 544 C CA . GLU A 1 70 ? 13.857 -3.125 -5.899 1.00 92.19 70 GLU A CA 1
ATOM 545 C C . GLU A 1 70 ? 13.490 -3.437 -7.353 1.00 92.19 70 GLU A C 1
ATOM 547 O O . GLU A 1 70 ? 14.312 -3.968 -8.095 1.00 92.19 70 GLU A O 1
ATOM 552 N N . ARG A 1 71 ? 12.289 -3.044 -7.799 1.00 91.06 71 ARG A N 1
ATOM 553 C CA . ARG A 1 71 ? 11.863 -3.284 -9.179 1.00 91.06 71 ARG A CA 1
ATOM 554 C C . ARG A 1 71 ? 12.639 -2.447 -10.192 1.00 91.06 71 ARG A C 1
ATOM 556 O O . ARG A 1 71 ? 13.030 -2.997 -11.214 1.00 91.06 71 ARG A O 1
ATOM 563 N N . LEU A 1 72 ? 12.881 -1.165 -9.921 1.00 87.56 72 LEU A N 1
ATOM 564 C CA . LEU A 1 72 ? 13.705 -0.323 -10.797 1.00 87.56 72 LEU A CA 1
ATOM 565 C C . LEU A 1 72 ? 15.124 -0.885 -10.923 1.00 87.56 72 LEU A C 1
ATOM 567 O O . LEU A 1 72 ? 15.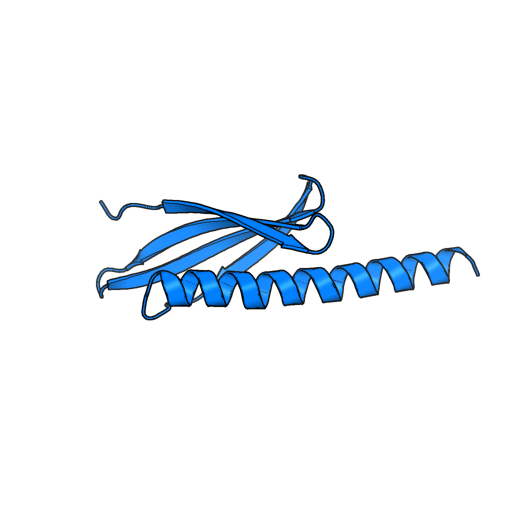618 -1.041 -12.032 1.00 87.56 72 LEU A O 1
ATOM 571 N N . SER A 1 73 ? 15.728 -1.311 -9.808 1.00 87.12 73 SER A N 1
ATOM 572 C CA . SER A 1 73 ? 17.045 -1.957 -9.832 1.00 87.12 73 SER A CA 1
ATOM 573 C C . SER A 1 73 ? 17.076 -3.230 -10.685 1.00 87.12 73 SER A C 1
ATOM 575 O O . SER A 1 73 ? 18.107 -3.517 -11.291 1.00 87.12 73 SER A O 1
ATOM 577 N N . LEU A 1 74 ? 15.988 -4.007 -10.718 1.00 85.06 74 LEU A N 1
ATOM 578 C CA . LEU A 1 74 ? 15.886 -5.198 -11.568 1.00 85.06 74 LEU A CA 1
ATOM 579 C C . LEU A 1 74 ? 15.753 -4.828 -13.046 1.00 85.06 74 LEU A C 1
ATOM 581 O O . LEU A 1 74 ? 16.453 -5.403 -13.871 1.00 85.06 74 LEU A O 1
ATOM 585 N N . LEU A 1 75 ? 14.905 -3.849 -13.373 1.00 83.88 75 LEU A N 1
ATOM 586 C CA . LEU A 1 75 ? 14.726 -3.376 -14.749 1.00 83.88 75 LEU A CA 1
ATOM 587 C C . LEU A 1 75 ? 16.027 -2.795 -15.320 1.00 83.88 75 LEU A C 1
ATOM 589 O O . LEU A 1 75 ? 16.358 -3.043 -16.480 1.00 83.88 75 LEU A O 1
ATOM 593 N N . ASP A 1 76 ? 16.795 -2.079 -14.498 1.00 85.75 76 ASP A N 1
ATOM 594 C CA . ASP A 1 76 ? 18.112 -1.564 -14.877 1.00 85.75 76 ASP A CA 1
ATOM 595 C C . ASP A 1 76 ? 19.113 -2.697 -15.141 1.00 85.75 76 ASP A C 1
ATOM 597 O O . ASP A 1 76 ? 19.897 -2.625 -16.088 1.00 85.75 76 ASP A O 1
ATOM 601 N N . ALA A 1 77 ? 19.101 -3.750 -14.316 1.00 83.75 77 ALA A N 1
ATOM 602 C CA . ALA A 1 77 ? 19.974 -4.908 -14.489 1.00 83.75 77 ALA A CA 1
ATOM 603 C C . ALA A 1 77 ? 19.624 -5.707 -15.756 1.00 83.75 77 ALA A C 1
ATOM 605 O O . ALA A 1 77 ? 20.517 -6.029 -16.538 1.00 83.75 77 ALA A O 1
ATOM 606 N N . GLU A 1 78 ? 18.335 -5.968 -15.993 1.00 87.44 78 GLU A N 1
ATOM 607 C CA . GLU A 1 78 ? 17.843 -6.642 -17.201 1.00 87.44 78 GLU A CA 1
ATOM 608 C C . GLU A 1 78 ? 18.184 -5.843 -18.464 1.00 87.44 78 GLU A C 1
ATOM 610 O O . GLU A 1 78 ? 18.671 -6.407 -19.443 1.00 87.44 78 GLU A O 1
ATOM 615 N N . SER A 1 79 ? 18.010 -4.518 -18.426 1.00 87.88 79 SER A N 1
ATOM 616 C CA . SER A 1 79 ? 18.346 -3.642 -19.554 1.00 87.88 79 SER A CA 1
ATOM 617 C C . SER A 1 79 ? 19.833 -3.689 -19.904 1.00 87.88 79 SER A C 1
ATOM 619 O O . SER A 1 79 ? 20.177 -3.643 -21.079 1.00 87.88 79 SER A O 1
ATOM 621 N N . ARG A 1 80 ? 20.725 -3.808 -18.910 1.00 86.62 80 ARG A N 1
ATOM 622 C CA . ARG A 1 80 ? 22.170 -3.962 -19.150 1.00 86.62 80 ARG A CA 1
ATOM 6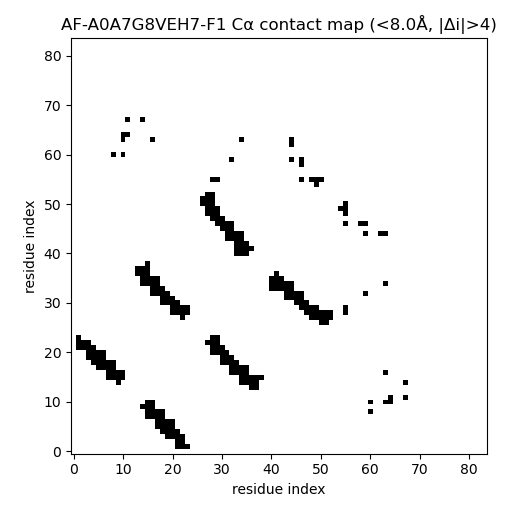23 C C . ARG A 1 80 ? 22.507 -5.315 -19.769 1.00 86.62 80 ARG A C 1
ATOM 625 O O . ARG A 1 80 ? 23.290 -5.354 -20.702 1.00 86.62 80 ARG A O 1
ATOM 632 N N . MET A 1 81 ? 21.875 -6.393 -19.301 1.00 82.94 81 MET A N 1
ATOM 633 C CA . MET A 1 81 ? 22.090 -7.741 -19.844 1.00 82.94 81 MET A CA 1
ATOM 634 C C . MET A 1 81 ? 21.604 -7.907 -21.289 1.00 82.94 81 MET A C 1
ATOM 636 O O . MET A 1 81 ? 22.119 -8.755 -22.001 1.00 82.94 81 MET A O 1
ATOM 640 N N . LEU A 1 82 ? 20.603 -7.134 -21.720 1.00 80.81 82 LEU A N 1
ATOM 641 C CA . LEU A 1 82 ? 20.106 -7.155 -23.103 1.00 80.81 82 LEU A CA 1
ATOM 642 C C . LEU A 1 82 ? 20.986 -6.362 -24.086 1.00 80.81 82 LEU A C 1
ATOM 644 O O . LEU A 1 82 ? 20.746 -6.426 -25.291 1.00 80.81 82 LEU A O 1
ATOM 648 N N . LEU A 1 83 ? 21.94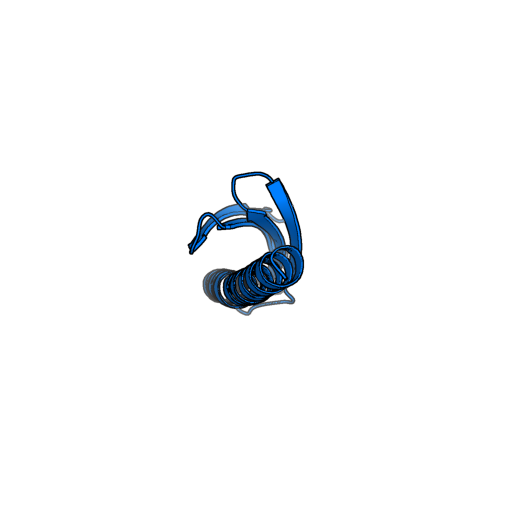5 -5.581 -23.584 1.00 71.94 83 LEU A N 1
ATOM 649 C CA . LEU A 1 83 ? 22.859 -4.761 -24.385 1.00 71.94 83 LEU A CA 1
ATOM 650 C C . LEU A 1 83 ? 24.251 -5.400 -24.560 1.00 71.94 83 LEU A C 1
ATOM 652 O O . LEU A 1 83 ? 25.048 -4.851 -25.323 1.00 71.94 83 LEU A O 1
ATOM 656 N N . ASP A 1 84 ? 24.514 -6.526 -23.889 1.00 57.31 84 ASP A N 1
ATOM 657 C CA . ASP A 1 84 ? 25.726 -7.356 -24.006 1.00 57.31 84 ASP A CA 1
ATOM 658 C C . ASP A 1 84 ? 25.511 -8.534 -24.981 1.00 57.31 84 ASP A C 1
ATOM 660 O O . ASP A 1 84 ? 26.483 -8.905 -25.682 1.00 57.31 84 ASP A O 1
#

Radius of gyration: 15.06 Å; Cα contacts (8 Å, |Δi|>4): 136; chains: 1; bounding box: 46×17×42 Å

Secondary structure (DSSP, 8-state):
-PPEEEEEEE-GGGEEEEEEEEE-TTS-EEEEEEEEETTEEEEEEEEEEESSHHHHHHHHHHHHHHHHHHHHHHHHHHHHHT--